Protein AF-R1FIZ1-F1 (afdb_monomer)

Mean predicted aligned error: 7.04 Å

Solvent-accessible surface area (backbone atoms only — not comparable to full-atom values): 7860 Å² total; per-residue (Å²): 134,82,82,73,73,77,86,60,83,39,76,40,83,72,49,77,34,61,23,59,15,60,16,70,54,70,53,37,48,34,58,4,41,34,40,1,44,51,47,16,55,75,76,54,86,90,61,71,57,52,83,71,79,49,57,80,46,64,32,37,38,42,35,40,34,26,21,71,54,37,92,62,42,53,63,66,66,40,60,50,66,44,87,49,44,82,92,51,87,41,78,38,56,7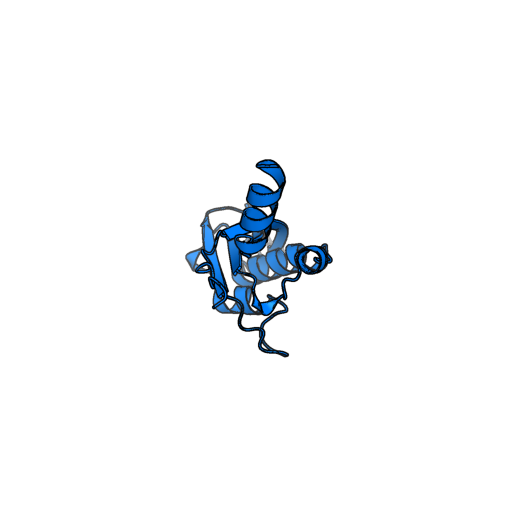2,49,77,47,67,37,77,37,58,43,74,44,78,43,53,75,74,98,49,57,36,45,32,32,33,30,13,33,19,35,46,34,34,30,38,66,44,30,70,61,53,53,55,54,52,60,68,70,76,114

Organism: Emiliania huxleyi (NCBI:txid2903)

pLDDT: mean 86.66, std 15.37, range [36.72, 98.81]

Radius of gyration: 19.86 Å; Cα contacts (8 Å, |Δi|>4): 297; chains: 1; bounding box: 53×25×64 Å

Sequence (143 aa):
MSDTAVHRPEWRRFAVEMGTGTSLRRQDHTAAAVRALEDALWRVSMTAYRALDKRPEEMKIEVVVGVPKPAAVDESAVLAVLPYGAARPVACERSIRVVEGGLAIPGGCGADAQGDIIMANAAAIVYLDVGDYLALKRSASMD

Secondary structure (DSSP, 8-state):
----------EEEEEEEEEEEEESSS--HHHHHHHHHHHHHHT----GGGGGT--GGG-EEEEEEEES-GGG--HHHHHTTSTTSSSS----EEEEEEEE-SEEE---SGGG--S-EEEEEEEEEEEEE-HHHHHHHHHTT--

Foldseek 3Di:
DDDPPPQDWDKDFDDKFKFKAKDAFAPQQQRRLLRGLLRRPVVDDPDCVVVLVDDPLQKEKEKEKAWQDQVRHDPVSNVCSPPCDDPHPSNHHYYYDYDHHFDWDQFDDDPRNGGTMIMMMMMITIMHGCSVVVVVVVVVVVD

Structure (mmCIF, N/CA/C/O backbone):
data_AF-R1FIZ1-F1
#
_entry.id   AF-R1FIZ1-F1
#
loop_
_atom_site.group_PDB
_atom_site.id
_atom_site.type_symbol
_atom_site.label_atom_id
_atom_site.label_alt_id
_atom_site.label_comp_id
_atom_site.label_asym_id
_atom_site.label_entity_id
_atom_site.label_seq_id
_atom_site.pdbx_PDB_ins_code
_atom_site.Cartn_x
_atom_site.Cartn_y
_atom_site.Cartn_z
_atom_site.occupancy
_atom_site.B_iso_or_equiv
_atom_site.auth_seq_id
_atom_site.auth_comp_id
_atom_site.auth_asym_id
_atom_site.auth_atom_id
_atom_site.pdbx_PDB_model_n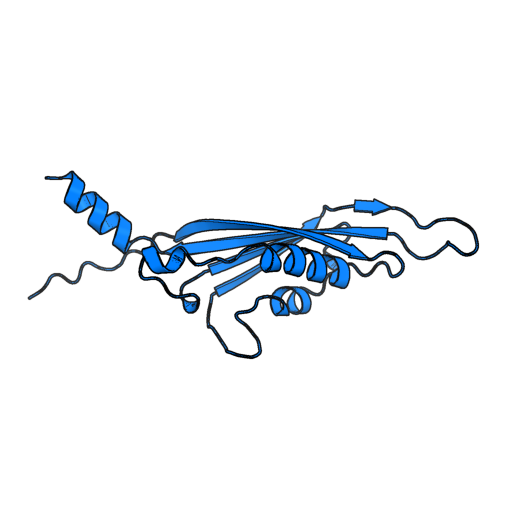um
ATOM 1 N N . MET A 1 1 ? -24.357 -12.985 37.178 1.00 36.72 1 MET A N 1
ATOM 2 C CA . MET A 1 1 ? -23.666 -13.611 36.032 1.00 36.72 1 MET A CA 1
ATOM 3 C C . MET A 1 1 ? -23.689 -12.581 34.921 1.00 36.72 1 MET A C 1
ATOM 5 O O . MET A 1 1 ? -24.769 -12.277 34.439 1.00 36.72 1 MET A O 1
ATOM 9 N N . SER A 1 2 ? -22.560 -11.913 34.679 1.00 42.81 2 SER A N 1
ATOM 10 C CA . SER A 1 2 ? -22.465 -10.786 33.746 1.00 42.81 2 SER A CA 1
ATOM 11 C C . SER A 1 2 ? -22.725 -11.261 32.322 1.00 42.81 2 SER A C 1
ATOM 13 O O . SER A 1 2 ? -22.024 -12.151 31.837 1.00 42.81 2 SER A O 1
ATOM 15 N N . ASP A 1 3 ? -23.724 -10.660 31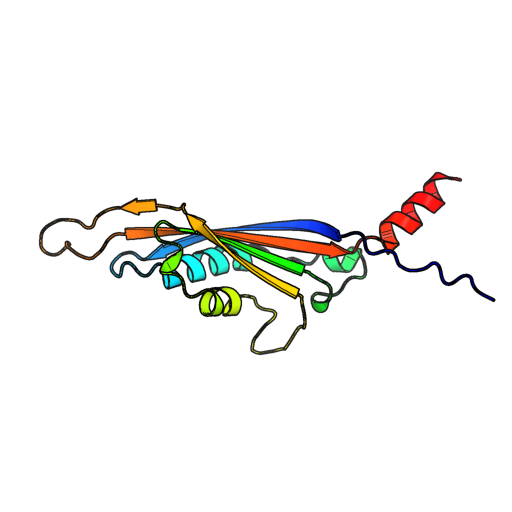.687 1.00 43.44 3 ASP A N 1
ATOM 16 C CA . ASP A 1 3 ? -24.019 -10.806 30.269 1.00 43.44 3 ASP A CA 1
ATOM 17 C C . ASP A 1 3 ? -22.772 -10.399 29.474 1.00 43.44 3 ASP A C 1
ATOM 19 O O . ASP A 1 3 ? -22.401 -9.226 29.408 1.00 43.44 3 ASP A O 1
ATOM 23 N N . THR A 1 4 ? -22.036 -11.388 28.971 1.00 52.97 4 THR A N 1
ATOM 24 C CA . THR A 1 4 ? -20.914 -11.147 28.065 1.00 52.97 4 THR A CA 1
ATOM 25 C C . THR A 1 4 ? -21.554 -10.908 26.711 1.00 52.97 4 THR A C 1
ATOM 27 O O . THR A 1 4 ? -21.750 -11.843 25.936 1.00 52.97 4 THR A O 1
ATOM 30 N N . ALA A 1 5 ? -21.967 -9.662 26.468 1.00 60.09 5 ALA A N 1
ATOM 31 C CA . ALA A 1 5 ? -22.460 -9.248 25.168 1.00 60.09 5 ALA A CA 1
ATOM 32 C C . ALA A 1 5 ? -21.451 -9.720 24.113 1.00 60.09 5 ALA A C 1
ATOM 34 O O . ALA A 1 5 ? -20.275 -9.359 24.153 1.00 60.09 5 ALA A O 1
ATOM 35 N N . VAL A 1 6 ? -21.898 -10.609 23.225 1.00 65.56 6 VAL A N 1
ATOM 36 C CA . VAL A 1 6 ? -21.067 -11.172 22.161 1.00 65.56 6 VAL A CA 1
ATOM 37 C C . VAL A 1 6 ? -20.524 -10.009 21.337 1.00 65.56 6 VAL A C 1
ATOM 39 O O . VAL A 1 6 ? -21.305 -9.314 20.683 1.00 65.56 6 VAL A O 1
ATOM 42 N N . HIS A 1 7 ? -19.205 -9.797 21.377 1.00 76.62 7 HIS A N 1
ATOM 43 C CA . HIS A 1 7 ? -18.545 -8.781 20.560 1.00 76.62 7 HIS A CA 1
ATOM 44 C C . HIS A 1 7 ? -18.877 -9.025 19.088 1.00 76.62 7 HIS A C 1
ATOM 46 O O . HIS A 1 7 ? -18.551 -10.078 18.532 1.00 76.62 7 HIS A O 1
ATOM 52 N N . ARG A 1 8 ? -19.570 -8.071 18.463 1.00 83.69 8 ARG A N 1
ATOM 53 C CA . ARG A 1 8 ? -19.859 -8.096 17.029 1.00 83.69 8 ARG A CA 1
ATOM 54 C C . ARG A 1 8 ? -18.912 -7.111 16.352 1.00 83.69 8 ARG A C 1
ATOM 56 O O . ARG A 1 8 ? -19.126 -5.908 16.504 1.00 83.69 8 ARG A O 1
ATOM 63 N N . PRO A 1 9 ? -17.898 -7.594 15.614 1.00 87.31 9 PRO A N 1
ATOM 64 C CA . PRO A 1 9 ? -16.934 -6.706 14.992 1.00 87.31 9 PRO A CA 1
ATOM 65 C C . PRO A 1 9 ? -17.619 -5.828 13.944 1.00 87.31 9 PRO A C 1
ATOM 67 O O . PRO A 1 9 ? -18.376 -6.318 13.100 1.00 87.31 9 PRO A O 1
ATOM 70 N N . GLU A 1 10 ? -17.321 -4.533 13.973 1.00 94.00 10 GLU A N 1
ATOM 71 C CA . GLU A 1 10 ? -17.801 -3.562 12.994 1.00 94.00 10 GLU A CA 1
ATOM 72 C C . GLU A 1 10 ? -16.614 -2.772 12.437 1.00 94.00 10 GLU A C 1
ATOM 74 O O . GLU A 1 10 ? -16.185 -1.759 12.990 1.00 94.00 10 GLU A O 1
ATOM 79 N N . TRP A 1 11 ? -16.067 -3.251 11.319 1.00 94.62 11 TRP A N 1
ATOM 80 C CA . TRP A 1 11 ? -14.906 -2.646 10.670 1.00 94.62 11 TRP A CA 1
ATOM 81 C C . TRP A 1 11 ? -15.284 -1.358 9.938 1.00 94.62 11 TRP A C 1
ATOM 83 O O . TRP A 1 11 ? -16.148 -1.346 9.057 1.00 94.62 11 TRP A O 1
ATOM 93 N N . ARG A 1 12 ? -14.598 -0.261 10.262 1.00 95.31 12 ARG A N 1
ATOM 94 C CA . ARG A 1 12 ? -14.757 1.040 9.601 1.00 95.31 12 ARG A CA 1
ATOM 95 C C . ARG A 1 12 ? -13.408 1.528 9.084 1.00 95.31 12 ARG A C 1
ATOM 97 O O . ARG A 1 12 ? -12.377 1.303 9.713 1.00 95.31 12 ARG A O 1
ATOM 104 N N . ARG A 1 13 ? -13.425 2.224 7.941 1.00 95.88 13 ARG A N 1
ATOM 105 C CA . ARG A 1 13 ? -12.249 2.952 7.441 1.00 95.88 13 ARG A CA 1
ATOM 106 C C . ARG A 1 13 ? -11.897 4.041 8.441 1.00 95.88 13 ARG A C 1
ATOM 108 O O . ARG A 1 13 ? -12.734 4.888 8.743 1.00 95.88 13 ARG A O 1
ATOM 115 N N . PHE A 1 14 ? -10.673 3.984 8.934 1.00 94.88 14 PHE A N 1
ATOM 116 C CA . PHE A 1 14 ? -10.138 4.908 9.916 1.00 94.88 14 PHE A CA 1
ATOM 117 C C . PHE A 1 14 ? -9.266 5.974 9.255 1.00 94.88 14 PHE A C 1
ATOM 119 O O . PHE A 1 14 ? -9.430 7.159 9.530 1.00 94.88 14 PHE A O 1
ATOM 126 N N . ALA A 1 15 ? -8.385 5.557 8.345 1.00 94.50 15 ALA A N 1
ATOM 127 C CA . ALA A 1 15 ? -7.491 6.449 7.622 1.00 94.50 15 ALA A CA 1
ATOM 128 C C . ALA A 1 15 ? -7.278 5.974 6.181 1.00 94.50 15 ALA A C 1
ATOM 130 O O . ALA A 1 15 ? -7.407 4.786 5.874 1.00 94.50 15 ALA A O 1
ATOM 131 N N . VAL A 1 16 ? -6.952 6.924 5.306 1.00 96.25 16 VAL A N 1
ATOM 132 C CA . VAL A 1 16 ? -6.460 6.672 3.950 1.00 96.25 16 VAL A CA 1
ATOM 133 C C . VAL A 1 16 ? -5.230 7.544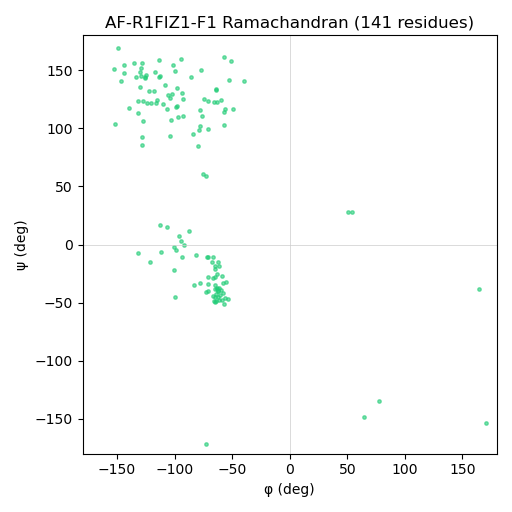 3.760 1.00 96.25 16 VAL A C 1
ATOM 135 O O . VAL A 1 16 ? -5.335 8.770 3.747 1.00 96.25 16 VAL A O 1
ATOM 138 N N . GLU A 1 17 ? -4.075 6.910 3.632 1.00 96.06 17 GLU A N 1
ATOM 139 C CA . GLU A 1 17 ? -2.792 7.574 3.414 1.00 96.06 17 GLU A CA 1
ATOM 140 C C . GLU A 1 17 ? -2.394 7.361 1.959 1.00 96.06 17 GLU A C 1
ATOM 142 O O . GLU A 1 17 ? -2.436 6.234 1.471 1.00 96.06 17 GLU A O 1
ATOM 147 N N . MET A 1 18 ? -2.062 8.431 1.239 1.00 97.44 18 MET A N 1
ATOM 148 C CA . MET A 1 18 ? -1.807 8.374 -0.202 1.00 97.44 18 MET A CA 1
ATOM 149 C C . MET A 1 18 ? -0.442 8.950 -0.534 1.00 97.44 18 MET A C 1
ATOM 151 O O . MET A 1 18 ? -0.032 9.949 0.055 1.00 97.44 18 MET A O 1
ATOM 155 N N . GLY A 1 19 ? 0.220 8.340 -1.512 1.00 97.94 19 GLY A N 1
ATOM 156 C CA . GLY A 1 19 ? 1.556 8.727 -1.938 1.00 97.94 19 GLY A CA 1
ATOM 157 C C . GLY A 1 19 ? 1.812 8.465 -3.415 1.00 97.94 19 GLY A C 1
ATOM 158 O O . GLY A 1 19 ? 1.023 7.820 -4.119 1.00 97.94 19 GLY A O 1
ATOM 159 N N . THR A 1 20 ? 2.927 9.005 -3.894 1.00 98.25 20 THR A N 1
ATOM 160 C CA . THR A 1 20 ? 3.403 8.836 -5.268 1.00 98.25 20 THR A CA 1
ATOM 161 C C . THR A 1 20 ? 4.860 8.402 -5.290 1.00 98.25 20 THR A C 1
ATOM 163 O O . THR A 1 20 ? 5.666 8.806 -4.456 1.00 98.25 20 THR A O 1
ATOM 166 N N . GLY A 1 21 ? 5.214 7.573 -6.263 1.00 98.06 21 GLY A N 1
ATOM 167 C CA . GLY A 1 21 ? 6.554 7.028 -6.412 1.00 98.06 21 GLY A CA 1
ATOM 168 C C . GLY A 1 21 ? 6.923 6.905 -7.876 1.00 98.06 21 GLY A C 1
ATOM 169 O O . GLY A 1 21 ? 6.068 6.692 -8.732 1.00 98.06 21 GLY A O 1
ATOM 170 N N . THR A 1 22 ? 8.207 7.067 -8.187 1.00 97.69 22 THR A N 1
ATOM 171 C CA . THR A 1 22 ? 8.678 7.070 -9.576 1.00 97.69 22 THR A CA 1
ATOM 172 C C . THR A 1 22 ? 9.841 6.115 -9.803 1.00 97.69 22 THR A C 1
ATOM 174 O O . THR A 1 22 ? 10.643 5.850 -8.904 1.00 97.69 22 THR A O 1
ATOM 177 N N . SER A 1 23 ? 9.957 5.618 -11.033 1.00 94.94 23 SER A N 1
ATOM 178 C CA . SER A 1 23 ? 11.117 4.909 -11.567 1.00 94.94 23 SER A CA 1
ATOM 179 C C . SER A 1 23 ? 11.533 5.579 -12.869 1.00 94.94 23 SER A C 1
ATOM 181 O O . SER A 1 23 ? 10.845 5.479 -13.875 1.00 94.94 23 SER A O 1
ATOM 183 N N . LEU A 1 24 ? 12.637 6.327 -12.829 1.00 89.62 24 LEU A N 1
ATOM 184 C CA . LEU A 1 24 ? 12.938 7.309 -13.875 1.00 89.62 24 LEU A CA 1
ATOM 185 C C . LEU A 1 24 ? 13.608 6.725 -15.123 1.00 89.62 24 LEU A C 1
ATOM 187 O O . LEU A 1 24 ? 13.411 7.239 -16.210 1.00 89.62 24 LEU A O 1
ATOM 191 N N . ARG A 1 25 ? 14.470 5.717 -14.964 1.00 84.00 25 ARG A N 1
ATOM 192 C CA . ARG A 1 25 ? 15.340 5.222 -16.055 1.00 84.00 25 ARG A CA 1
ATOM 193 C C . ARG A 1 25 ? 15.320 3.702 -16.213 1.00 84.00 25 ARG A C 1
ATOM 195 O O . ARG A 1 25 ? 15.964 3.169 -17.108 1.00 84.00 25 ARG A O 1
ATOM 202 N N . ARG A 1 26 ? 14.661 2.993 -15.289 1.00 85.19 26 ARG A N 1
ATOM 203 C CA . ARG A 1 26 ? 14.756 1.528 -15.147 1.00 85.19 26 ARG A CA 1
ATOM 204 C C . ARG A 1 26 ? 13.467 0.790 -15.500 1.00 85.19 26 ARG A C 1
ATOM 206 O O . ARG A 1 26 ? 13.484 -0.432 -15.479 1.00 85.19 26 ARG A O 1
ATOM 213 N N . GLN A 1 27 ? 12.367 1.505 -15.760 1.00 90.56 27 GLN A N 1
ATOM 214 C CA . GLN A 1 27 ? 11.029 0.912 -15.937 1.00 90.56 27 GLN A CA 1
ATOM 215 C C . GLN A 1 27 ? 10.624 -0.040 -14.802 1.00 90.56 27 GLN A C 1
ATOM 217 O O . GLN A 1 27 ? 9.865 -0.987 -14.988 1.00 90.56 27 GLN A O 1
ATOM 222 N N . ASP A 1 28 ? 11.156 0.205 -13.608 1.00 95.44 28 ASP A N 1
ATOM 223 C CA . ASP A 1 28 ? 10.953 -0.663 -12.456 1.00 95.44 28 ASP A CA 1
ATOM 224 C C . ASP A 1 28 ? 9.633 -0.297 -11.766 1.00 95.44 28 ASP A C 1
ATOM 226 O O . ASP A 1 28 ? 9.567 0.648 -10.972 1.00 95.44 28 ASP A O 1
ATOM 230 N N . HIS A 1 29 ? 8.577 -1.024 -12.132 1.00 97.88 29 HIS A N 1
ATOM 231 C CA . HIS A 1 29 ? 7.231 -0.847 -11.594 1.00 97.88 29 HIS A CA 1
ATOM 232 C C . HIS A 1 29 ? 7.161 -1.179 -10.096 1.00 97.88 29 HIS A C 1
ATOM 234 O O . HIS A 1 29 ? 6.459 -0.483 -9.361 1.00 97.88 29 HIS A O 1
ATOM 240 N N . THR A 1 30 ? 7.933 -2.164 -9.626 1.00 98.44 30 THR A N 1
ATOM 241 C CA . THR A 1 30 ? 8.045 -2.504 -8.201 1.00 98.44 30 THR A CA 1
ATOM 242 C C . THR A 1 30 ? 8.671 -1.360 -7.418 1.00 98.44 30 THR A C 1
ATOM 244 O O . THR A 1 30 ? 8.105 -0.922 -6.421 1.00 98.44 30 THR A O 1
ATOM 247 N N . ALA A 1 31 ? 9.800 -0.815 -7.877 1.00 98.06 31 ALA A N 1
ATOM 248 C CA . ALA A 1 31 ? 10.455 0.296 -7.190 1.00 98.06 31 ALA A CA 1
ATOM 249 C C . ALA A 1 31 ? 9.578 1.554 -7.157 1.00 98.06 31 ALA A C 1
ATOM 251 O O . ALA A 1 31 ? 9.567 2.264 -6.152 1.00 98.06 31 ALA A O 1
ATOM 252 N N . ALA A 1 32 ? 8.832 1.836 -8.231 1.00 98.44 32 ALA A N 1
ATOM 253 C CA . ALA A 1 32 ? 7.861 2.927 -8.233 1.00 98.44 32 ALA A CA 1
ATOM 254 C C . ALA A 1 32 ? 6.748 2.692 -7.195 1.00 98.44 32 ALA A C 1
ATOM 256 O O . ALA A 1 32 ? 6.431 3.607 -6.438 1.00 98.44 32 ALA A O 1
ATOM 257 N N . ALA A 1 33 ? 6.201 1.474 -7.116 1.00 98.69 33 ALA A N 1
ATOM 258 C CA . ALA A 1 33 ? 5.161 1.104 -6.155 1.00 98.69 33 ALA A CA 1
ATOM 259 C C . ALA A 1 33 ? 5.643 1.160 -4.695 1.00 98.69 33 ALA A C 1
ATOM 261 O O . ALA A 1 33 ? 4.960 1.733 -3.848 1.00 98.69 33 ALA A O 1
ATOM 262 N N . VAL A 1 34 ? 6.835 0.624 -4.412 1.00 98.06 34 VAL A N 1
ATOM 263 C CA . VAL A 1 34 ? 7.476 0.679 -3.088 1.00 98.06 34 VAL A CA 1
ATOM 264 C C . VAL A 1 34 ? 7.630 2.126 -2.638 1.00 98.06 34 VAL A C 1
ATOM 266 O O . VAL A 1 34 ? 7.144 2.489 -1.572 1.00 98.06 34 VAL A O 1
ATOM 269 N N . ARG A 1 35 ? 8.204 2.980 -3.493 1.00 97.94 35 ARG A N 1
ATOM 270 C CA . ARG A 1 35 ? 8.377 4.410 -3.197 1.00 97.94 35 ARG A CA 1
ATOM 271 C C . ARG A 1 35 ? 7.051 5.126 -2.980 1.00 97.94 35 ARG A C 1
ATOM 273 O O . ARG A 1 35 ? 6.975 6.000 -2.129 1.00 97.94 35 ARG A O 1
ATOM 280 N N . ALA A 1 36 ? 6.014 4.768 -3.736 1.00 98.44 36 ALA A N 1
ATOM 281 C CA . ALA A 1 36 ? 4.693 5.364 -3.572 1.00 98.44 36 ALA A CA 1
ATOM 282 C C . ALA A 1 36 ? 4.087 5.028 -2.204 1.00 98.44 36 ALA A C 1
ATOM 284 O O . ALA A 1 36 ? 3.460 5.885 -1.584 1.00 98.44 36 ALA A O 1
ATOM 28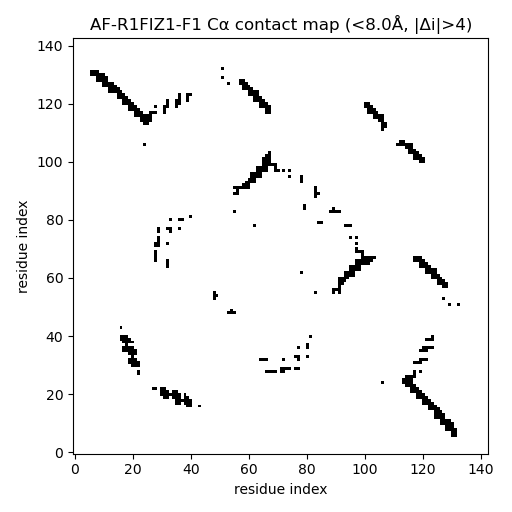5 N N . LEU A 1 37 ? 4.289 3.799 -1.723 1.00 97.62 37 LEU A N 1
ATOM 286 C CA . LEU A 1 37 ? 3.842 3.392 -0.396 1.00 97.62 37 LEU A CA 1
ATOM 287 C C . LEU A 1 37 ? 4.703 4.014 0.716 1.00 97.62 37 LEU A C 1
ATOM 289 O O . LEU A 1 37 ? 4.149 4.477 1.707 1.00 97.62 37 LEU A O 1
ATOM 293 N N . GLU A 1 38 ? 6.026 4.093 0.549 1.00 96.06 38 GLU A N 1
ATOM 294 C CA . GLU A 1 38 ? 6.910 4.825 1.473 1.00 96.06 38 GLU A CA 1
ATOM 295 C C . GLU A 1 38 ? 6.474 6.291 1.610 1.00 96.06 38 GLU A C 1
ATOM 297 O O . GLU A 1 38 ? 6.333 6.799 2.723 1.00 96.06 38 GLU A O 1
ATOM 302 N N . ASP A 1 39 ? 6.196 6.950 0.481 1.00 96.94 39 ASP A N 1
ATOM 303 C CA . ASP A 1 39 ? 5.719 8.331 0.425 1.00 96.94 39 ASP A CA 1
ATOM 304 C C . ASP A 1 39 ? 4.389 8.522 1.170 1.00 96.94 39 ASP A C 1
ATOM 306 O O . ASP A 1 39 ? 4.224 9.515 1.880 1.00 96.94 39 ASP A O 1
ATOM 310 N N . ALA A 1 40 ? 3.470 7.556 1.061 1.00 95.56 40 ALA A N 1
ATOM 311 C CA . ALA A 1 40 ? 2.202 7.573 1.786 1.00 95.56 40 ALA A CA 1
ATOM 312 C C . ALA A 1 40 ? 2.411 7.489 3.310 1.00 95.56 40 ALA A C 1
ATOM 314 O O . ALA A 1 40 ? 1.859 8.297 4.057 1.00 95.56 40 ALA A O 1
ATOM 315 N N . LEU A 1 41 ? 3.242 6.544 3.761 1.00 92.19 41 LEU A N 1
ATOM 316 C CA . LEU A 1 41 ? 3.405 6.206 5.179 1.00 92.19 41 LEU A CA 1
ATOM 317 C C . LEU A 1 41 ? 4.280 7.207 5.948 1.00 92.19 41 LEU A C 1
ATOM 319 O O . LEU A 1 41 ? 4.073 7.434 7.137 1.00 92.19 41 LEU A O 1
ATOM 323 N N . TRP A 1 42 ? 5.289 7.809 5.313 1.00 89.00 42 TRP A N 1
ATOM 324 C CA . TRP A 1 42 ? 6.269 8.653 6.018 1.00 89.00 42 TRP A CA 1
ATOM 325 C C . TRP A 1 42 ? 5.804 10.085 6.279 1.00 89.00 42 TRP A C 1
ATOM 327 O O . TRP A 1 42 ? 6.460 10.828 7.012 1.00 89.00 42 TRP A O 1
ATOM 337 N N . ARG A 1 43 ? 4.673 10.490 5.701 1.00 86.06 43 ARG A N 1
ATOM 338 C CA . ARG A 1 43 ? 4.109 11.835 5.881 1.00 86.06 43 ARG A CA 1
ATOM 339 C C . ARG A 1 43 ? 3.092 11.906 7.016 1.00 86.06 43 ARG A C 1
ATOM 341 O O . ARG A 1 43 ? 2.699 13.006 7.402 1.00 86.06 43 ARG A O 1
ATOM 348 N N . VAL A 1 44 ? 2.673 10.760 7.552 1.00 84.69 44 VAL A N 1
ATOM 349 C CA . VAL A 1 44 ? 1.607 10.667 8.549 1.00 84.69 44 VAL A CA 1
ATOM 350 C C . VAL A 1 44 ? 2.123 9.985 9.812 1.00 84.69 44 VAL A C 1
ATOM 352 O O . VAL A 1 44 ? 2.747 8.932 9.778 1.00 84.69 44 VAL A O 1
ATOM 355 N N . SER A 1 45 ? 1.837 10.592 10.965 1.00 85.25 45 SER A N 1
ATOM 356 C CA . SER A 1 45 ? 1.999 9.946 12.269 1.00 85.25 45 SER A CA 1
ATOM 357 C C . SER A 1 45 ? 0.624 9.539 12.785 1.00 85.25 45 SER A C 1
ATOM 359 O O . SER A 1 45 ? -0.105 10.332 13.389 1.00 85.25 45 SER A O 1
ATOM 361 N N . MET A 1 46 ? 0.235 8.297 12.510 1.00 85.44 46 MET A N 1
ATOM 362 C CA . MET A 1 46 ? -1.063 7.775 12.918 1.00 85.44 46 MET A CA 1
ATOM 363 C C . MET A 1 46 ? -1.020 7.409 14.407 1.00 85.44 46 MET A C 1
ATOM 365 O O . MET A 1 46 ? -0.468 6.386 14.785 1.00 85.44 46 MET A O 1
ATOM 369 N N . THR A 1 47 ? -1.587 8.254 15.272 1.00 88.50 47 THR A N 1
ATOM 370 C CA . THR A 1 47 ? -1.628 8.037 16.739 1.00 88.50 47 THR A CA 1
ATOM 371 C C . THR A 1 47 ? -3.043 7.998 17.315 1.00 88.50 47 THR A C 1
ATOM 373 O O . THR A 1 47 ? -3.245 7.504 18.424 1.00 88.50 47 THR A O 1
ATOM 376 N N . ALA A 1 48 ? -4.035 8.461 16.549 1.00 89.31 48 ALA A N 1
ATOM 377 C CA . ALA A 1 48 ? -5.419 8.613 16.993 1.00 89.31 48 ALA A CA 1
ATOM 378 C C . ALA A 1 48 ? -6.120 7.285 17.340 1.00 89.31 48 ALA A C 1
ATOM 380 O O . ALA A 1 48 ? -7.087 7.295 18.093 1.00 89.31 48 ALA A O 1
ATOM 381 N N . TYR A 1 49 ? -5.610 6.137 16.876 1.00 89.31 49 TYR A N 1
ATOM 382 C CA . TYR A 1 49 ? -6.135 4.813 17.243 1.00 89.31 49 TYR A CA 1
ATOM 383 C C . TYR A 1 49 ? -6.097 4.555 18.760 1.00 89.31 49 TYR A C 1
ATOM 385 O O . TYR A 1 49 ? -6.932 3.824 19.287 1.00 89.31 49 TYR A O 1
ATOM 393 N N . ARG A 1 50 ? -5.160 5.196 19.475 1.00 89.88 50 ARG A N 1
ATOM 394 C CA . ARG A 1 50 ? -5.035 5.088 20.935 1.00 89.88 50 ARG A CA 1
ATOM 395 C C . ARG A 1 50 ? -6.224 5.700 21.667 1.00 89.88 50 ARG A C 1
ATOM 397 O O . ARG A 1 50 ? -6.559 5.238 22.743 1.00 89.88 50 ARG A O 1
ATOM 404 N N . ALA A 1 51 ? -6.871 6.710 21.082 1.00 89.75 51 ALA A N 1
ATOM 405 C CA . ALA A 1 51 ? -8.064 7.326 21.664 1.00 89.75 51 ALA A CA 1
ATOM 406 C C . ALA A 1 51 ? -9.301 6.411 21.602 1.00 89.75 51 ALA A C 1
ATOM 408 O O . ALA A 1 51 ? -10.317 6.721 22.213 1.00 89.75 51 ALA A O 1
ATOM 409 N N . LEU A 1 52 ? -9.220 5.307 20.852 1.00 88.81 52 LEU A N 1
ATOM 410 C CA . LEU A 1 52 ? -10.247 4.268 20.762 1.00 88.81 52 LEU A CA 1
ATOM 411 C C . LEU A 1 52 ? -9.836 2.987 21.508 1.00 88.81 52 LEU A C 1
ATOM 413 O O . LEU A 1 52 ? -10.414 1.934 21.252 1.00 88.81 52 LEU A O 1
ATOM 417 N N . ASP A 1 53 ? -8.807 3.060 22.362 1.00 89.94 53 ASP A N 1
ATOM 418 C CA . ASP A 1 53 ? -8.232 1.922 23.094 1.00 89.94 53 ASP A CA 1
ATOM 419 C C . ASP A 1 53 ? -7.810 0.745 22.194 1.00 89.94 53 ASP A C 1
ATOM 421 O O . ASP A 1 53 ? -7.774 -0.409 22.618 1.00 89.94 53 ASP A O 1
ATOM 425 N N . LYS A 1 54 ? -7.460 1.029 20.932 1.00 89.19 54 LYS A N 1
ATOM 426 C CA . LYS A 1 54 ? -6.956 0.028 19.981 1.00 89.19 54 LYS A CA 1
ATOM 427 C C . LYS A 1 54 ? -5.433 -0.004 19.971 1.00 89.19 54 LYS A C 1
ATOM 429 O O . LYS A 1 54 ? -4.764 0.967 20.339 1.00 89.19 54 LYS A O 1
ATOM 434 N N . ARG A 1 55 ? -4.869 -1.111 19.491 1.00 88.38 55 ARG A N 1
ATOM 435 C CA . ARG A 1 55 ? -3.429 -1.272 19.245 1.00 88.38 55 ARG A CA 1
ATOM 436 C C . ARG A 1 55 ? -3.129 -1.428 17.747 1.00 88.38 55 ARG A C 1
ATOM 438 O O . ARG A 1 55 ? -4.021 -1.817 16.993 1.00 88.38 55 ARG A O 1
ATOM 445 N N . PRO A 1 56 ? -1.892 -1.157 17.287 1.00 85.00 56 PRO A N 1
ATOM 446 C CA . PRO A 1 56 ? -1.519 -1.338 15.880 1.00 85.00 56 PRO A CA 1
ATOM 447 C C . PRO A 1 56 ? -1.770 -2.755 15.348 1.00 85.00 56 PRO A C 1
ATOM 449 O O . PRO A 1 56 ? -2.128 -2.920 14.187 1.00 85.00 56 PRO A O 1
ATOM 452 N N . GLU A 1 57 ? -1.636 -3.777 16.198 1.00 85.81 57 GLU A N 1
ATOM 453 C CA . GLU A 1 57 ? -1.875 -5.184 15.845 1.00 85.81 57 GLU A CA 1
ATOM 454 C C . GLU A 1 57 ? -3.341 -5.468 15.487 1.00 85.81 57 GLU A C 1
ATOM 456 O O . GLU A 1 57 ? -3.630 -6.456 14.821 1.00 85.81 57 GLU A O 1
ATOM 461 N N . GLU A 1 58 ? -4.269 -4.615 15.922 1.00 88.56 58 GLU A N 1
ATOM 462 C CA . GLU A 1 58 ? -5.714 -4.773 15.708 1.00 88.56 58 GLU A CA 1
ATOM 463 C C . GLU A 1 58 ? -6.204 -4.076 14.432 1.00 88.56 58 GLU A C 1
ATOM 465 O O . GLU A 1 58 ? -7.392 -4.110 14.112 1.00 88.56 58 GLU A O 1
ATOM 470 N N . MET A 1 59 ? -5.301 -3.425 13.699 1.00 90.88 59 MET A N 1
ATOM 471 C CA . MET A 1 59 ? -5.617 -2.795 12.425 1.00 90.88 59 MET A CA 1
ATOM 472 C C . MET A 1 59 ? -5.720 -3.833 11.310 1.00 90.88 59 MET A C 1
ATOM 474 O O . MET A 1 59 ? -5.000 -4.833 11.294 1.00 90.88 59 MET A O 1
ATOM 478 N N . LYS A 1 60 ? -6.559 -3.536 10.315 1.00 93.25 60 LYS A N 1
ATOM 479 C CA . LYS A 1 60 ? -6.429 -4.136 8.982 1.00 93.25 60 LYS A CA 1
ATOM 480 C C . LYS A 1 60 ? -5.924 -3.094 8.006 1.00 93.25 60 LYS A C 1
ATOM 482 O O . LYS A 1 60 ? -6.405 -1.961 8.027 1.00 93.25 60 LYS A O 1
ATOM 487 N N . ILE A 1 61 ? -4.989 -3.481 7.150 1.00 94.00 61 ILE A N 1
ATOM 488 C CA . ILE A 1 61 ? -4.401 -2.592 6.150 1.00 94.00 61 ILE A CA 1
ATOM 489 C C . ILE A 1 61 ? -4.658 -3.169 4.756 1.00 94.00 61 ILE A C 1
ATOM 491 O O . ILE A 1 61 ? -4.257 -4.291 4.446 1.00 94.00 61 ILE A O 1
ATOM 495 N N . GLU A 1 62 ? -5.322 -2.394 3.906 1.00 96.62 62 GLU A N 1
ATOM 496 C CA . GLU A 1 62 ? -5.450 -2.668 2.473 1.00 96.62 62 GLU A CA 1
ATOM 497 C C . GLU A 1 62 ? -4.557 -1.685 1.719 1.00 96.62 62 GLU A C 1
ATOM 499 O O . GLU A 1 62 ? -4.763 -0.472 1.773 1.00 96.62 62 GLU A O 1
ATOM 504 N N . VAL A 1 63 ? -3.552 -2.208 1.023 1.00 97.94 63 VAL A N 1
ATOM 505 C CA . VAL A 1 63 ? -2.701 -1.426 0.129 1.00 97.94 63 VAL A CA 1
ATOM 506 C C . VAL A 1 63 ? -3.277 -1.497 -1.280 1.00 97.94 63 VAL A C 1
ATOM 508 O O . VAL A 1 63 ? -3.452 -2.578 -1.835 1.00 97.94 63 VAL A O 1
ATOM 511 N N . VAL A 1 64 ? -3.535 -0.349 -1.894 1.00 98.62 64 VAL A N 1
ATOM 512 C CA . VAL A 1 64 ? -3.923 -0.259 -3.305 1.00 98.62 64 VAL A CA 1
ATOM 513 C C . VAL A 1 64 ? -2.833 0.479 -4.063 1.00 98.62 64 VAL A C 1
ATOM 515 O O . VAL A 1 64 ? -2.492 1.601 -3.704 1.00 98.62 64 VAL A O 1
ATOM 518 N N . VAL A 1 65 ? -2.296 -0.132 -5.117 1.00 98.81 65 VAL A N 1
ATOM 519 C CA . VAL A 1 65 ? -1.269 0.467 -5.980 1.00 98.81 65 VAL A CA 1
ATOM 520 C C . VAL A 1 65 ? -1.829 0.645 -7.384 1.00 98.81 65 VAL A C 1
ATOM 522 O O . VAL A 1 65 ? -2.231 -0.328 -8.012 1.00 98.81 65 VAL A O 1
ATOM 525 N N . GLY A 1 66 ? -1.830 1.877 -7.887 1.00 98.81 66 GLY A N 1
ATOM 526 C CA . GLY A 1 66 ? -2.116 2.206 -9.282 1.00 98.81 66 GLY A CA 1
ATOM 527 C C . GLY A 1 66 ? -0.821 2.401 -10.066 1.00 98.81 66 GLY A C 1
ATOM 528 O O . GLY A 1 66 ? -0.027 3.281 -9.731 1.00 98.81 66 GLY A O 1
ATOM 529 N N . VAL A 1 67 ? -0.594 1.593 -11.102 1.00 98.69 67 VAL A N 1
ATOM 530 C CA . VAL A 1 67 ? 0.662 1.588 -11.872 1.00 98.69 67 VAL A CA 1
ATOM 531 C C . VAL A 1 67 ? 0.432 1.114 -13.319 1.00 98.69 67 VAL A C 1
ATOM 533 O O . VAL A 1 67 ? -0.465 0.300 -13.537 1.00 98.69 67 VAL A O 1
ATOM 536 N N . PRO A 1 68 ? 1.230 1.546 -14.322 1.00 98.12 68 PRO A N 1
ATOM 537 C CA . PRO A 1 6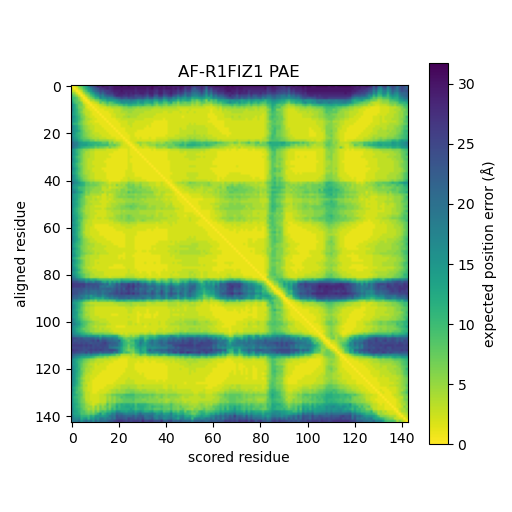8 ? 0.919 1.235 -15.723 1.00 98.12 68 PRO A CA 1
ATOM 538 C C . PRO A 1 68 ? 0.985 -0.253 -16.092 1.00 98.12 68 PRO A C 1
ATOM 540 O O . PRO A 1 68 ? 0.304 -0.690 -17.012 1.00 98.12 68 PRO A O 1
ATOM 543 N N . LYS A 1 69 ? 1.809 -1.049 -15.396 1.00 97.88 69 LYS A N 1
ATOM 544 C CA . LYS A 1 69 ? 1.914 -2.504 -15.604 1.00 97.88 69 LYS A CA 1
ATOM 545 C C . LYS A 1 69 ? 1.763 -3.240 -14.270 1.00 97.88 69 LYS A C 1
ATOM 547 O O . LYS A 1 69 ? 2.772 -3.554 -13.641 1.00 97.88 69 LYS A O 1
ATOM 552 N N . PRO A 1 70 ? 0.527 -3.530 -13.830 1.00 98.38 70 PRO A N 1
ATOM 553 C CA . PRO A 1 70 ? 0.269 -4.164 -12.534 1.00 98.38 70 PRO A CA 1
ATOM 554 C C . PRO A 1 70 ? 0.967 -5.514 -12.371 1.00 98.38 70 PRO A C 1
ATOM 556 O O . PRO A 1 70 ? 1.580 -5.777 -11.345 1.00 98.38 70 PRO A O 1
ATOM 559 N N . ALA A 1 71 ? 0.962 -6.331 -13.428 1.00 98.25 71 ALA A N 1
ATOM 560 C CA . ALA A 1 71 ? 1.578 -7.658 -13.432 1.00 98.25 71 ALA A CA 1
ATOM 561 C C . ALA A 1 71 ? 3.116 -7.643 -13.304 1.00 98.25 71 ALA A C 1
ATOM 563 O O . ALA A 1 71 ? 3.720 -8.697 -13.136 1.00 98.25 71 ALA A O 1
ATOM 564 N N . ALA A 1 72 ? 3.755 -6.473 -13.416 1.00 97.56 72 ALA A N 1
ATOM 565 C CA . ALA A 1 72 ? 5.200 -6.310 -13.262 1.00 97.56 72 ALA A CA 1
ATOM 566 C C . ALA A 1 72 ? 5.615 -5.917 -11.830 1.00 97.56 72 ALA A C 1
ATOM 568 O O . ALA A 1 72 ? 6.796 -5.663 -11.598 1.00 97.56 72 ALA A O 1
ATOM 569 N N . VAL A 1 73 ? 4.666 -5.822 -10.892 1.00 98.50 73 VAL A N 1
ATOM 570 C CA . VAL A 1 73 ? 4.929 -5.454 -9.496 1.00 98.50 73 VAL A CA 1
ATOM 571 C C . VAL A 1 73 ? 5.126 -6.697 -8.637 1.00 98.50 73 VAL A C 1
ATOM 573 O O . VAL A 1 73 ? 4.291 -7.596 -8.620 1.00 98.50 73 VAL A O 1
ATOM 576 N N . ASP A 1 74 ? 6.207 -6.708 -7.862 1.00 98.25 74 ASP A N 1
ATOM 577 C CA . ASP A 1 74 ? 6.378 -7.636 -6.747 1.00 98.25 74 ASP A CA 1
ATOM 578 C C . ASP A 1 74 ? 5.566 -7.140 -5.542 1.00 98.25 74 ASP A C 1
ATOM 580 O O . ASP A 1 74 ? 5.979 -6.253 -4.790 1.00 98.25 74 ASP A O 1
ATOM 584 N N . GLU A 1 75 ? 4.382 -7.723 -5.368 1.00 97.62 75 GLU A N 1
ATOM 585 C CA . GLU A 1 75 ? 3.471 -7.428 -4.261 1.00 97.62 75 GLU A CA 1
ATOM 586 C C . GLU A 1 75 ? 4.097 -7.666 -2.880 1.00 97.62 75 GLU A C 1
ATOM 588 O O . GLU A 1 75 ? 3.806 -6.932 -1.931 1.00 97.62 75 GLU A O 1
ATOM 593 N N . SER A 1 76 ? 4.982 -8.660 -2.758 1.00 95.38 76 SER A N 1
ATOM 594 C CA . SER A 1 76 ? 5.638 -8.979 -1.487 1.00 95.38 76 SER A CA 1
ATOM 595 C C . SER A 1 76 ? 6.643 -7.897 -1.110 1.00 95.38 76 SER A C 1
ATOM 597 O O . SER A 1 76 ? 6.695 -7.493 0.053 1.00 95.38 76 SER A O 1
ATOM 599 N N . ALA A 1 77 ? 7.392 -7.383 -2.090 1.00 96.31 77 ALA A N 1
ATOM 600 C CA . ALA A 1 77 ? 8.307 -6.262 -1.890 1.00 96.31 77 ALA A CA 1
ATOM 601 C C . ALA A 1 77 ? 7.568 -4.985 -1.462 1.00 96.31 77 ALA A C 1
ATOM 603 O O . ALA A 1 77 ? 8.034 -4.279 -0.570 1.00 96.31 77 ALA A O 1
ATOM 604 N N . VAL A 1 78 ? 6.392 -4.711 -2.039 1.00 96.75 78 VAL A N 1
ATOM 605 C CA . VAL A 1 78 ? 5.558 -3.570 -1.625 1.00 96.75 78 VAL A CA 1
ATOM 606 C C . VAL A 1 78 ? 5.042 -3.762 -0.198 1.00 96.75 78 VAL A C 1
ATOM 608 O O . VAL A 1 78 ? 5.193 -2.874 0.636 1.00 96.75 78 VAL A O 1
ATOM 611 N N . LEU A 1 79 ? 4.480 -4.929 0.132 1.00 93.69 79 LEU A N 1
ATOM 612 C CA . LEU A 1 79 ? 3.968 -5.200 1.480 1.00 93.69 79 LEU A CA 1
ATOM 613 C C . LEU A 1 79 ? 5.055 -5.187 2.566 1.00 93.69 79 LEU A C 1
ATOM 615 O O . LEU A 1 79 ? 4.739 -4.913 3.724 1.00 93.69 79 LEU A O 1
ATOM 619 N N . ALA A 1 80 ? 6.314 -5.456 2.211 1.00 91.69 80 ALA A N 1
ATOM 620 C CA . ALA A 1 80 ? 7.449 -5.396 3.132 1.00 91.69 80 ALA A CA 1
ATOM 621 C C . ALA A 1 80 ? 7.777 -3.971 3.620 1.00 91.69 80 ALA A C 1
ATOM 623 O O . ALA A 1 80 ? 8.485 -3.821 4.612 1.00 91.69 80 ALA A O 1
ATOM 624 N N . VAL A 1 81 ? 7.253 -2.930 2.961 1.00 91.12 81 VAL A N 1
ATOM 625 C CA . VAL A 1 81 ? 7.415 -1.524 3.374 1.00 91.12 81 VAL A CA 1
ATOM 626 C C . VAL A 1 81 ? 6.617 -1.204 4.639 1.00 91.12 81 VAL A C 1
ATOM 628 O O . VAL A 1 81 ? 6.982 -0.299 5.391 1.00 91.12 81 VAL A O 1
ATOM 631 N N . LEU A 1 82 ? 5.514 -1.919 4.889 1.00 88.19 82 LEU A N 1
ATOM 632 C CA . LEU A 1 82 ? 4.661 -1.638 6.039 1.00 88.19 82 LEU A CA 1
ATOM 633 C C . LEU A 1 82 ? 5.479 -1.783 7.340 1.00 88.19 82 LEU A C 1
ATOM 635 O O . LEU A 1 82 ? 6.018 -2.859 7.609 1.00 88.19 82 LEU A O 1
ATOM 639 N N . PRO A 1 83 ? 5.530 -0.744 8.200 1.00 73.38 83 PRO A N 1
ATOM 640 C CA . PRO A 1 83 ? 6.406 -0.705 9.382 1.00 73.38 83 PRO A CA 1
ATOM 641 C C . PRO A 1 83 ? 6.097 -1.809 10.403 1.00 73.38 83 PRO A C 1
ATOM 643 O O . PRO A 1 83 ? 6.897 -2.110 11.288 1.00 73.38 83 PRO A O 1
ATOM 646 N N . TYR A 1 84 ? 4.930 -2.427 10.263 1.00 65.50 84 TYR A N 1
ATOM 647 C CA . TYR A 1 84 ? 4.396 -3.471 11.118 1.00 65.50 84 TYR A CA 1
ATOM 648 C C . TYR A 1 84 ? 4.835 -4.893 10.697 1.00 65.50 84 TYR A C 1
ATOM 650 O O . TYR A 1 84 ? 4.337 -5.878 11.240 1.00 65.50 84 TYR A O 1
ATOM 658 N N . GLY A 1 85 ? 5.813 -5.031 9.787 1.00 46.78 85 GLY A N 1
ATOM 659 C CA . GLY A 1 85 ? 6.387 -6.323 9.401 1.00 46.78 85 GLY A CA 1
ATOM 660 C C . GLY A 1 85 ? 7.844 -6.261 8.929 1.00 46.78 85 GLY A C 1
ATOM 661 O O . GLY A 1 85 ? 8.102 -5.873 7.803 1.00 46.78 85 GLY A O 1
ATOM 662 N N . ALA A 1 86 ? 8.766 -6.695 9.802 1.00 41.41 86 ALA A N 1
ATOM 663 C CA . ALA A 1 86 ? 10.045 -7.397 9.536 1.00 41.41 86 ALA A CA 1
ATOM 664 C C . ALA A 1 86 ? 10.952 -7.357 10.786 1.00 41.41 86 ALA A C 1
ATOM 666 O O . ALA A 1 86 ? 11.580 -8.354 11.124 1.00 41.41 86 ALA A O 1
ATOM 667 N N . ALA A 1 87 ? 10.973 -6.233 11.518 1.00 41.56 87 ALA A N 1
ATOM 668 C CA . ALA A 1 87 ? 11.805 -6.053 12.721 1.00 41.56 87 ALA A CA 1
ATOM 669 C C . ALA A 1 87 ? 11.039 -6.221 14.054 1.00 41.56 87 ALA A C 1
ATOM 671 O O . ALA A 1 87 ? 11.636 -6.541 15.081 1.00 41.56 87 ALA A O 1
ATOM 672 N N . ARG A 1 88 ? 9.709 -6.056 14.045 1.00 45.84 88 ARG A N 1
ATOM 673 C CA . ARG A 1 88 ? 8.786 -6.504 15.102 1.00 45.84 88 ARG A CA 1
ATOM 674 C C . ARG A 1 88 ? 7.538 -7.073 14.422 1.00 45.84 88 ARG A C 1
ATOM 676 O O . ARG A 1 88 ? 6.887 -6.326 13.696 1.00 45.84 88 ARG A O 1
ATOM 683 N N . PRO A 1 89 ? 7.219 -8.367 14.582 1.00 43.22 89 PRO A N 1
ATOM 684 C C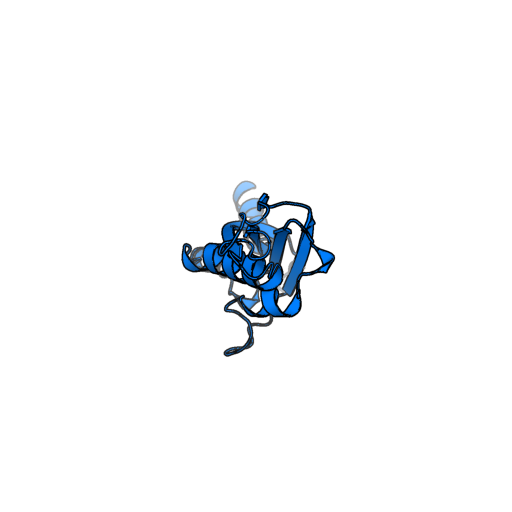A . PRO A 1 89 ? 6.025 -8.950 13.990 1.00 43.22 89 PRO A CA 1
ATOM 685 C C . PRO A 1 89 ? 4.798 -8.414 14.727 1.00 43.22 89 PRO A C 1
ATOM 687 O O . PRO A 1 89 ? 4.456 -8.871 15.813 1.00 43.22 89 PRO A O 1
ATOM 690 N N . VAL A 1 90 ? 4.152 -7.420 14.134 1.00 52.34 90 VAL A N 1
ATOM 691 C CA . VAL A 1 90 ? 2.807 -6.996 14.504 1.00 52.34 90 VAL A CA 1
ATOM 692 C C . VAL A 1 90 ? 1.883 -7.783 13.578 1.00 52.34 90 VAL A C 1
ATOM 694 O O . VAL A 1 90 ? 1.896 -7.599 12.362 1.00 52.34 90 VAL A O 1
ATOM 697 N N . ALA A 1 91 ? 1.137 -8.735 14.138 1.00 60.34 91 ALA A N 1
ATOM 698 C CA . ALA A 1 91 ? 0.231 -9.613 13.398 1.00 60.34 91 ALA A CA 1
ATOM 699 C C . ALA A 1 91 ? -1.054 -8.869 12.984 1.00 60.34 91 ALA A C 1
ATOM 701 O O . ALA A 1 91 ? -2.144 -9.233 13.406 1.00 60.34 91 ALA A O 1
ATOM 702 N N . CYS A 1 92 ? -0.922 -7.804 12.192 1.00 74.88 92 CYS A N 1
ATOM 703 C CA . CYS A 1 92 ? -2.059 -7.142 11.560 1.00 74.88 92 CYS A CA 1
ATOM 704 C C . CYS A 1 92 ? -2.410 -7.841 10.236 1.00 74.88 92 CYS A C 1
ATOM 706 O O . CYS A 1 92 ? -1.533 -8.327 9.511 1.00 74.88 92 CYS A O 1
ATOM 708 N N . GLU A 1 93 ? -3.703 -7.909 9.919 1.00 88.56 93 GLU A N 1
ATOM 709 C CA . GLU A 1 93 ? -4.175 -8.415 8.629 1.00 88.56 93 GLU A CA 1
ATOM 710 C C . GLU A 1 93 ? -3.818 -7.397 7.543 1.00 88.56 93 GLU A C 1
ATOM 712 O O . GLU A 1 93 ? -4.191 -6.224 7.623 1.00 88.56 93 GLU A O 1
ATOM 717 N N . ARG A 1 94 ? -3.081 -7.843 6.527 1.00 91.06 94 ARG A N 1
ATOM 718 C CA . ARG A 1 94 ? -2.596 -6.997 5.436 1.00 91.06 94 ARG A CA 1
ATOM 719 C C . ARG A 1 94 ? -2.912 -7.627 4.094 1.00 91.06 94 ARG A C 1
ATOM 721 O O . ARG A 1 94 ? -2.709 -8.823 3.899 1.00 91.06 94 ARG A O 1
ATOM 728 N N . SER A 1 95 ? -3.396 -6.802 3.180 1.00 95.12 95 SER A N 1
ATOM 729 C CA . SER A 1 95 ? -3.719 -7.183 1.811 1.00 95.12 95 SER A CA 1
ATOM 730 C C . SER A 1 95 ? -3.187 -6.136 0.846 1.00 95.12 95 SER A C 1
ATOM 732 O O . SER A 1 95 ? -2.966 -4.984 1.223 1.00 95.12 95 SER A O 1
ATOM 734 N N . ILE A 1 96 ? -2.966 -6.546 -0.397 1.00 97.75 96 ILE A N 1
ATOM 735 C CA . ILE A 1 96 ? -2.561 -5.657 -1.476 1.00 97.75 96 ILE A CA 1
ATOM 736 C C . ILE A 1 96 ? -3.395 -5.937 -2.719 1.00 97.75 96 ILE A C 1
ATOM 738 O O . ILE A 1 96 ? -3.770 -7.075 -2.993 1.00 97.75 96 ILE A O 1
ATOM 742 N N . ARG A 1 97 ? -3.697 -4.875 -3.461 1.00 98.25 97 ARG A N 1
ATOM 743 C CA . ARG A 1 97 ? -4.264 -4.924 -4.804 1.00 98.25 97 ARG A CA 1
ATOM 744 C C . ARG A 1 97 ? -3.476 -3.993 -5.707 1.00 98.25 97 ARG A C 1
ATOM 746 O O . ARG A 1 97 ? -3.398 -2.793 -5.443 1.00 98.25 97 ARG A O 1
ATOM 753 N N . VAL A 1 98 ? -2.946 -4.531 -6.797 1.00 98.62 98 VAL A N 1
ATOM 754 C CA . VAL A 1 98 ? -2.279 -3.741 -7.834 1.00 98.62 98 VAL A CA 1
ATOM 755 C C . VAL A 1 98 ? -3.220 -3.613 -9.027 1.00 98.62 98 VAL A C 1
ATOM 757 O O . VAL A 1 98 ? -3.739 -4.606 -9.533 1.00 98.62 98 VAL A O 1
ATOM 760 N N . VAL A 1 99 ? -3.480 -2.383 -9.455 1.00 98.62 99 VAL A N 1
ATOM 761 C CA . VAL A 1 99 ? -4.422 -2.049 -10.527 1.00 98.62 99 VAL A CA 1
ATOM 762 C C . 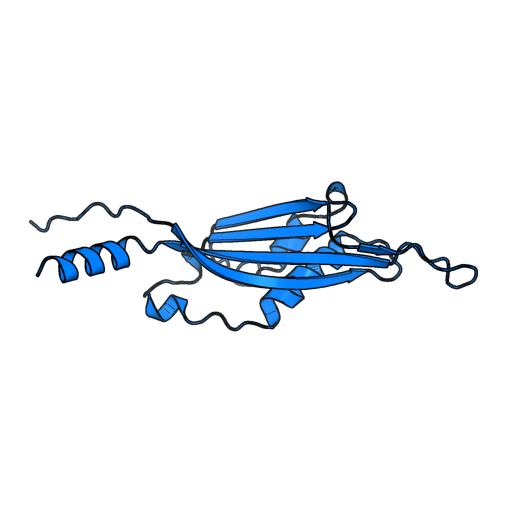VAL A 1 99 ? -3.757 -1.162 -11.568 1.00 98.62 99 VAL A C 1
ATOM 764 O O . VAL A 1 99 ? -2.770 -0.476 -11.289 1.00 98.62 99 VAL A O 1
ATOM 767 N N . GLU A 1 100 ? -4.298 -1.182 -12.783 1.00 98.44 100 GLU A N 1
ATOM 768 C CA . GLU A 1 100 ? -3.839 -0.292 -13.845 1.00 98.44 100 GLU A CA 1
ATOM 769 C C . GLU A 1 100 ? -4.107 1.169 -13.456 1.00 98.44 100 GLU A C 1
ATOM 771 O O . GLU A 1 100 ? -5.181 1.509 -12.956 1.00 98.44 100 GLU A O 1
ATOM 776 N N . GLY A 1 101 ? -3.105 2.028 -13.640 1.00 97.69 101 GLY A N 1
ATOM 777 C CA . GLY A 1 101 ? -3.156 3.439 -13.268 1.00 97.69 101 GLY A CA 1
ATOM 778 C C . GLY A 1 101 ? -1.789 4.111 -13.393 1.00 97.69 101 GLY A C 1
ATOM 779 O O . GLY A 1 101 ? -0.938 3.665 -14.162 1.00 97.69 101 GLY A O 1
ATOM 780 N N . GLY A 1 102 ? -1.552 5.168 -12.613 1.00 97.06 102 GLY A N 1
ATOM 781 C CA . GLY A 1 102 ? -0.279 5.894 -12.625 1.00 97.06 102 GLY A CA 1
ATOM 782 C C . GLY A 1 102 ? -0.000 6.591 -13.962 1.00 97.06 102 GLY A C 1
ATOM 783 O O . GLY A 1 102 ? -0.921 7.046 -14.641 1.00 97.06 102 GLY A O 1
ATOM 784 N N . LEU A 1 103 ? 1.279 6.698 -14.333 1.00 97.69 103 LEU A N 1
ATOM 785 C CA . LEU A 1 103 ? 1.710 7.325 -15.587 1.00 97.69 103 LEU A CA 1
ATOM 786 C C . LEU A 1 103 ? 2.966 6.640 -16.136 1.00 97.69 103 LEU A C 1
ATOM 788 O O . LEU A 1 103 ? 3.870 6.297 -15.376 1.00 97.69 103 LEU A O 1
ATOM 792 N N . ALA A 1 104 ? 3.039 6.467 -17.454 1.00 95.06 104 ALA A N 1
ATOM 793 C CA . ALA A 1 104 ? 4.253 6.063 -18.156 1.00 95.06 104 ALA A CA 1
ATOM 794 C C . ALA A 1 104 ? 4.569 7.103 -19.230 1.00 95.06 104 ALA A C 1
ATOM 796 O O . ALA A 1 104 ? 3.745 7.355 -20.108 1.00 95.06 104 ALA A O 1
ATOM 797 N N . ILE A 1 105 ? 5.755 7.701 -19.154 1.00 92.81 105 ILE A N 1
ATOM 798 C CA . ILE A 1 105 ? 6.261 8.607 -20.184 1.00 92.81 105 ILE A CA 1
ATOM 799 C C . ILE A 1 105 ? 7.413 7.906 -20.899 1.00 92.81 105 ILE A C 1
ATOM 801 O O . ILE A 1 105 ? 8.389 7.553 -20.229 1.00 92.81 105 ILE A O 1
ATOM 805 N N . PRO A 1 106 ? 7.328 7.698 -22.227 1.00 88.69 106 PRO A N 1
ATOM 806 C CA . PRO A 1 106 ? 8.431 7.139 -22.992 1.00 88.69 106 PRO A CA 1
ATOM 807 C C . PRO A 1 106 ? 9.727 7.918 -22.769 1.00 88.69 106 PRO A C 1
ATOM 809 O O . PRO A 1 106 ? 9.716 9.147 -22.660 1.00 88.69 106 PRO A O 1
ATOM 812 N N . GLY A 1 107 ? 10.842 7.192 -22.707 1.00 82.62 107 GLY A N 1
ATOM 813 C CA . GLY A 1 107 ? 12.173 7.792 -22.650 1.00 82.62 107 GLY A CA 1
ATOM 814 C C . GLY A 1 107 ? 12.470 8.718 -23.835 1.00 82.62 107 GLY A C 1
ATOM 815 O O . GLY A 1 107 ? 11.823 8.651 -24.882 1.00 82.62 107 GLY A O 1
ATOM 816 N N . GLY A 1 108 ? 13.468 9.589 -23.665 1.00 76.00 108 GLY A N 1
ATOM 817 C CA . GLY A 1 108 ? 13.914 10.519 -24.704 1.00 76.00 108 GLY A CA 1
ATOM 818 C C . GLY A 1 108 ? 14.683 9.837 -25.843 1.00 76.00 108 GLY A C 1
ATOM 819 O O . GLY A 1 108 ? 14.784 8.617 -25.927 1.00 76.00 108 GLY A O 1
ATOM 820 N N . CYS A 1 109 ? 15.264 10.635 -26.738 1.00 61.16 109 CYS A N 1
ATOM 821 C CA . CYS A 1 109 ? 16.110 10.155 -27.835 1.00 61.16 109 CYS A CA 1
ATOM 822 C C . CYS A 1 109 ? 17.610 10.341 -27.539 1.00 61.16 109 CYS A C 1
ATOM 824 O O . CYS A 1 109 ? 18.008 11.245 -26.807 1.00 61.16 109 CYS A O 1
ATOM 826 N N . GLY A 1 110 ? 18.466 9.516 -28.152 1.00 68.25 110 GLY A N 1
ATOM 827 C CA . GLY A 1 110 ? 19.925 9.629 -28.029 1.00 68.25 110 GLY A CA 1
ATOM 828 C C . GLY A 1 110 ? 20.462 9.075 -26.706 1.00 68.25 110 GLY A C 1
ATOM 829 O O . GLY A 1 110 ? 20.068 7.991 -26.287 1.00 68.25 110 GLY A O 1
ATOM 830 N N . ALA A 1 111 ? 21.362 9.804 -26.038 1.00 64.50 111 ALA A N 1
ATOM 831 C CA . ALA A 1 111 ? 21.928 9.391 -24.745 1.00 64.50 111 ALA A CA 1
ATOM 832 C C . ALA A 1 111 ? 20.867 9.252 -23.629 1.00 64.50 111 ALA A C 1
ATOM 834 O O . ALA A 1 111 ? 21.101 8.552 -22.645 1.00 64.50 111 ALA A O 1
ATOM 835 N N . ASP A 1 112 ? 19.692 9.864 -23.815 1.00 60.81 112 ASP A N 1
ATOM 836 C CA . ASP A 1 112 ? 18.543 9.826 -22.905 1.00 60.81 112 ASP A CA 1
ATOM 837 C C . ASP A 1 112 ? 17.491 8.762 -23.266 1.00 60.81 112 ASP A C 1
ATOM 839 O O . ASP A 1 112 ? 16.437 8.711 -22.630 1.00 60.81 112 ASP A O 1
ATOM 843 N N . ALA A 1 113 ? 17.775 7.886 -24.241 1.00 63.75 113 ALA A N 1
ATOM 844 C CA . ALA A 1 113 ? 16.950 6.720 -24.580 1.00 63.75 113 ALA A CA 1
ATOM 845 C C . ALA A 1 113 ? 17.064 5.617 -23.515 1.00 63.75 113 ALA A C 1
ATOM 847 O O . ALA A 1 113 ? 17.509 4.498 -23.763 1.00 63.75 113 ALA A O 1
ATOM 848 N N . GLN A 1 114 ? 16.709 5.967 -22.287 1.00 69.44 114 GLN A N 1
ATOM 849 C CA . GLN A 1 114 ? 16.570 5.047 -21.171 1.00 69.44 114 GLN A CA 1
ATOM 850 C C . GLN A 1 114 ? 15.086 4.742 -21.003 1.00 69.44 114 GLN A C 1
ATOM 852 O O . GLN A 1 114 ? 14.249 5.562 -21.375 1.00 69.44 114 GLN A O 1
ATOM 857 N N . GLY A 1 115 ? 14.769 3.538 -20.525 1.00 78.81 115 GLY A N 1
ATOM 858 C CA . GLY A 1 115 ? 13.396 3.042 -20.479 1.00 78.81 115 GLY A CA 1
ATOM 859 C C . GLY A 1 115 ? 12.420 4.017 -19.811 1.00 78.81 115 GLY A C 1
ATOM 860 O O . GLY A 1 115 ? 12.840 4.855 -19.016 1.00 78.81 115 GLY A O 1
ATOM 861 N N . ASP A 1 116 ? 11.129 3.882 -20.123 1.00 89.31 116 ASP A N 1
ATOM 862 C CA . ASP A 1 116 ? 10.052 4.770 -19.672 1.00 89.31 116 ASP A CA 1
ATOM 863 C C . ASP A 1 116 ? 10.175 5.243 -18.214 1.00 89.31 116 ASP A C 1
ATOM 865 O O . ASP A 1 116 ? 10.484 4.479 -17.290 1.00 89.31 116 ASP A O 1
ATOM 869 N N . ILE A 1 117 ? 9.833 6.514 -18.018 1.00 93.31 117 ILE A N 1
ATOM 870 C CA . ILE A 1 117 ? 9.642 7.125 -16.710 1.00 93.31 117 ILE A CA 1
ATOM 871 C C . ILE A 1 117 ? 8.288 6.648 -16.192 1.00 93.31 117 ILE A C 1
ATOM 873 O O . ILE A 1 117 ? 7.236 7.035 -16.704 1.00 93.31 117 ILE A O 1
ATOM 877 N N . ILE A 1 118 ? 8.321 5.806 -15.167 1.00 96.69 118 ILE A N 1
ATOM 878 C CA . ILE A 1 118 ? 7.130 5.245 -14.536 1.00 96.69 118 ILE A CA 1
ATOM 879 C C . ILE A 1 118 ? 6.788 6.054 -13.292 1.00 96.69 118 ILE A C 1
ATOM 881 O O . ILE A 1 118 ? 7.658 6.325 -12.465 1.00 96.69 118 ILE A O 1
ATOM 885 N N . MET A 1 119 ? 5.513 6.381 -13.129 1.00 98.31 119 MET A N 1
ATOM 886 C CA . MET A 1 119 ? 4.918 6.881 -11.897 1.00 98.31 119 MET A CA 1
ATOM 887 C C . MET A 1 119 ? 3.860 5.888 -11.421 1.00 98.31 119 MET A C 1
ATOM 889 O O . MET A 1 119 ? 3.011 5.454 -12.201 1.00 98.31 119 MET A O 1
ATOM 893 N N . ALA A 1 120 ? 3.915 5.549 -10.140 1.00 98.75 120 ALA A N 1
ATOM 894 C CA . ALA A 1 120 ? 2.905 4.780 -9.438 1.00 98.75 120 ALA A CA 1
ATOM 895 C C . ALA A 1 120 ? 2.289 5.641 -8.333 1.00 98.75 120 ALA A C 1
ATOM 897 O O . ALA A 1 120 ? 2.964 6.477 -7.730 1.00 98.75 120 ALA A O 1
ATOM 898 N N . ASN A 1 121 ? 1.019 5.398 -8.041 1.00 98.75 121 ASN A N 1
ATOM 899 C CA . ASN A 1 121 ? 0.333 5.943 -6.878 1.00 98.75 121 ASN A CA 1
ATOM 900 C C . ASN A 1 121 ? -0.006 4.802 -5.928 1.00 98.75 121 ASN A C 1
ATOM 902 O O . ASN A 1 121 ? -0.338 3.706 -6.377 1.00 98.75 121 ASN A O 1
ATOM 906 N N . ALA A 1 122 ? 0.045 5.057 -4.626 1.00 98.50 122 ALA A N 1
ATOM 907 C CA . ALA A 1 122 ? -0.361 4.088 -3.621 1.00 98.50 122 ALA A CA 1
ATOM 908 C C . ALA A 1 122 ? -1.330 4.719 -2.623 1.00 98.50 122 ALA A C 1
ATOM 910 O O . ALA A 1 122 ? -1.239 5.910 -2.325 1.00 98.50 122 ALA A O 1
ATOM 911 N N . ALA A 1 123 ? -2.238 3.899 -2.103 1.00 98.12 123 ALA A N 1
ATOM 912 C CA . ALA A 1 123 ? -3.088 4.214 -0.970 1.00 98.12 123 ALA A CA 1
ATOM 913 C C . ALA A 1 123 ? -2.969 3.100 0.077 1.00 98.12 123 ALA A C 1
ATOM 915 O O . ALA A 1 123 ? -3.227 1.938 -0.235 1.00 98.12 123 ALA A O 1
ATOM 916 N N . ALA A 1 124 ? -2.606 3.444 1.310 1.00 96.25 124 ALA A N 1
ATOM 917 C CA . ALA A 1 124 ? -2.714 2.569 2.470 1.00 96.25 124 ALA A CA 1
ATOM 918 C C . ALA A 1 124 ? -4.017 2.899 3.208 1.00 96.25 124 ALA A C 1
ATOM 920 O O . ALA A 1 124 ? -4.175 3.975 3.788 1.00 96.25 124 ALA A O 1
ATOM 921 N N . ILE A 1 125 ? -4.981 1.985 3.143 1.00 96.69 125 ILE A N 1
ATOM 922 C CA . ILE A 1 125 ? -6.292 2.129 3.772 1.00 96.69 125 ILE A CA 1
ATOM 923 C C . ILE A 1 125 ? -6.269 1.353 5.082 1.00 96.69 125 ILE A C 1
ATOM 925 O O . ILE A 1 125 ? -6.111 0.133 5.090 1.00 96.69 125 ILE A O 1
ATOM 929 N N . VAL A 1 126 ? -6.454 2.063 6.188 1.00 94.81 126 VAL A N 1
ATOM 930 C CA . VAL A 1 126 ? -6.448 1.487 7.532 1.00 94.81 126 VAL A CA 1
ATOM 931 C C . VAL A 1 126 ? -7.881 1.337 8.018 1.00 94.81 126 VAL A C 1
ATOM 933 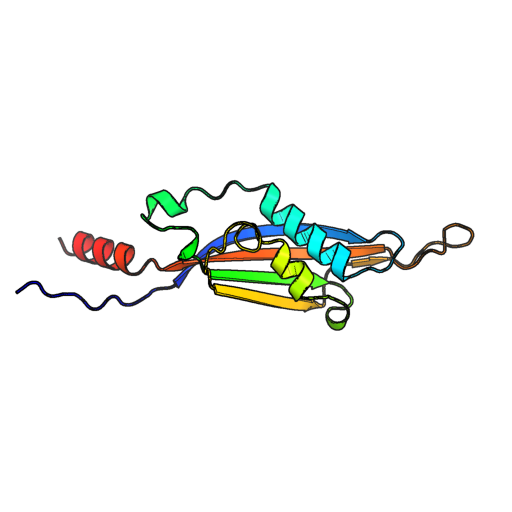O O . VAL A 1 126 ? -8.660 2.294 8.000 1.00 94.81 126 VAL A O 1
ATOM 936 N N . TYR A 1 127 ? -8.221 0.145 8.493 1.00 95.25 127 TYR A N 1
ATOM 937 C CA . TYR A 1 127 ? -9.501 -0.170 9.112 1.00 95.25 127 TYR A CA 1
ATOM 938 C C . TYR A 1 127 ? -9.310 -0.503 10.592 1.00 95.25 127 TYR A C 1
ATOM 940 O O . TYR A 1 127 ? -8.333 -1.149 10.975 1.00 95.25 127 TYR A O 1
ATOM 948 N N . LEU A 1 128 ? -10.284 -0.099 11.406 1.00 94.19 128 LEU A N 1
ATOM 949 C CA . LEU A 1 128 ? -10.386 -0.455 12.820 1.00 94.19 128 LEU A CA 1
ATOM 950 C C . LEU A 1 128 ? -11.749 -1.081 13.102 1.00 94.19 128 LEU A C 1
ATOM 952 O O . LEU A 1 128 ? -12.763 -0.662 12.535 1.00 94.19 128 LEU A O 1
ATOM 956 N N . ASP A 1 129 ? -11.765 -2.061 13.998 1.00 93.31 129 ASP A N 1
ATOM 957 C CA . ASP A 1 129 ? -12.995 -2.571 14.590 1.00 93.31 129 ASP A CA 1
ATOM 958 C C . ASP A 1 129 ? -13.477 -1.598 15.666 1.00 93.31 129 ASP A C 1
ATOM 960 O O . ASP A 1 129 ? -12.806 -1.391 16.680 1.00 93.31 129 ASP A O 1
ATOM 964 N N . VAL A 1 130 ? -14.640 -0.994 15.436 1.00 92.62 130 VAL A N 1
ATOM 965 C CA . VAL A 1 130 ? -15.258 -0.017 16.340 1.00 92.62 130 VAL A CA 1
ATOM 966 C C . VAL A 1 130 ? -16.547 -0.540 16.982 1.00 92.62 130 VAL A C 1
ATOM 968 O O . VAL A 1 130 ? -17.322 0.256 17.515 1.00 92.62 130 VAL A O 1
ATOM 971 N N . GLY A 1 131 ? -16.788 -1.857 16.949 1.00 91.75 131 GLY A N 1
ATOM 972 C CA . GLY A 1 131 ? -17.998 -2.480 17.500 1.00 91.75 131 GLY A CA 1
ATOM 973 C C . GLY A 1 131 ? -18.255 -2.103 18.963 1.00 91.75 131 GLY A C 1
ATOM 974 O O . GLY A 1 131 ? -19.351 -1.648 19.295 1.00 91.75 131 GLY A O 1
ATOM 975 N N . ASP A 1 132 ? -17.218 -2.175 19.805 1.00 88.44 132 ASP A N 1
ATOM 976 C CA . ASP A 1 132 ? -17.288 -1.821 21.233 1.00 88.44 132 ASP A CA 1
ATOM 977 C C . ASP A 1 132 ? -17.728 -0.365 21.443 1.00 88.44 132 ASP A C 1
ATOM 979 O O . ASP A 1 132 ? -18.640 -0.063 22.216 1.00 88.44 132 ASP A O 1
ATOM 983 N N . TYR A 1 133 ? -17.105 0.554 20.698 1.00 87.25 133 TYR A N 1
ATOM 984 C CA . TYR A 1 133 ? -17.387 1.985 20.780 1.00 87.25 133 TYR A CA 1
ATOM 985 C C . TYR A 1 133 ? -18.822 2.304 20.347 1.00 87.25 133 TYR A C 1
ATOM 987 O O . TYR A 1 133 ? -19.520 3.102 20.978 1.00 87.25 133 TYR A O 1
ATOM 995 N N . LEU A 1 134 ? -19.291 1.675 19.268 1.00 88.50 134 LEU A N 1
ATOM 996 C CA . LEU A 1 134 ? -20.643 1.895 18.764 1.00 88.50 134 LEU A CA 1
ATOM 997 C C . LEU A 1 134 ? -21.706 1.293 19.683 1.00 88.50 134 LEU A C 1
ATOM 999 O O . LEU A 1 134 ? -22.775 1.888 19.816 1.00 88.50 134 LEU A O 1
ATOM 1003 N N . ALA A 1 135 ? -21.426 0.161 20.332 1.00 87.25 135 ALA A N 1
ATOM 1004 C CA . ALA A 1 135 ? -22.310 -0.411 21.342 1.00 87.25 135 ALA A CA 1
ATOM 1005 C C . ALA A 1 135 ? -22.492 0.554 22.527 1.00 87.25 135 ALA A C 1
ATOM 1007 O O . ALA A 1 135 ? -23.630 0.873 22.873 1.00 87.25 135 ALA A O 1
ATOM 1008 N N . LEU A 1 136 ? -21.392 1.107 23.057 1.00 85.81 136 LEU A N 1
ATOM 1009 C CA . LEU A 1 136 ? -21.418 2.098 24.141 1.00 85.81 136 LEU A CA 1
ATOM 1010 C C . LEU A 1 136 ? -22.181 3.373 23.751 1.00 85.81 136 LEU A C 1
ATOM 1012 O O . LEU A 1 136 ? -22.983 3.906 24.519 1.00 85.81 136 LEU A O 1
ATOM 1016 N N . LYS A 1 137 ? -21.951 3.874 22.533 1.00 85.88 137 LYS A N 1
ATOM 1017 C CA . LYS A 1 137 ? -22.640 5.070 22.038 1.00 85.88 137 LYS A CA 1
ATOM 1018 C C . LYS A 1 137 ? -24.151 4.853 21.916 1.00 85.88 137 LYS A C 1
ATOM 1020 O O . LYS A 1 137 ? -24.912 5.770 22.204 1.00 85.88 137 LYS A O 1
ATOM 1025 N N . ARG A 1 138 ? -24.587 3.661 21.490 1.00 87.19 138 ARG A N 1
ATOM 1026 C CA . ARG A 1 138 ? -26.014 3.318 21.378 1.00 87.19 138 ARG A CA 1
ATOM 1027 C C . ARG A 1 138 ? -26.682 3.265 22.749 1.00 87.19 138 ARG A C 1
ATOM 1029 O O . ARG A 1 138 ? -27.752 3.849 22.887 1.00 87.19 138 ARG A O 1
ATOM 1036 N N . SER A 1 139 ? -26.048 2.648 23.751 1.00 82.88 139 SER A N 1
ATOM 1037 C CA . SER A 1 139 ? -26.599 2.613 25.114 1.00 82.88 139 SER A CA 1
ATOM 1038 C C . SER A 1 139 ? -26.727 4.011 25.718 1.00 82.88 139 SER A C 1
ATOM 1040 O O . SER A 1 139 ? -27.757 4.319 26.295 1.00 82.88 139 SER A O 1
ATOM 1042 N N . ALA A 1 140 ? -25.747 4.891 25.492 1.00 79.12 140 ALA A N 1
ATOM 1043 C CA . ALA A 1 140 ? -25.780 6.271 25.986 1.00 79.12 140 ALA A CA 1
ATOM 1044 C C . ALA A 1 140 ? -26.793 7.188 25.267 1.00 79.12 140 ALA A C 1
ATOM 1046 O O . ALA A 1 140 ? -26.999 8.315 25.697 1.00 79.12 140 ALA A O 1
ATOM 1047 N N . SER A 1 141 ? -27.377 6.748 24.147 1.00 71.94 141 SER A N 1
ATOM 1048 C CA . SER A 1 141 ? -28.387 7.504 23.383 1.00 71.94 141 SER A CA 1
ATOM 1049 C C . SER A 1 141 ? -29.829 7.050 23.631 1.00 71.94 141 SER A C 1
ATOM 1051 O O . SER A 1 141 ? -30.749 7.589 23.018 1.00 71.94 141 SER A O 1
ATOM 1053 N N . MET A 1 142 ? -30.014 6.015 24.455 1.00 60.19 142 MET A N 1
ATOM 1054 C CA . MET A 1 142 ? -31.327 5.489 24.854 1.00 60.19 142 MET A CA 1
ATOM 1055 C C . MET A 1 142 ? -31.770 6.000 26.236 1.00 60.19 142 MET A C 1
ATOM 1057 O O . MET A 1 142 ? -32.906 5.731 26.626 1.00 60.19 142 MET A O 1
ATOM 1061 N N . ASP A 1 143 ? -30.895 6.751 26.909 1.00 52.38 143 ASP A N 1
ATOM 1062 C CA . ASP A 1 143 ? -31.159 7.560 28.104 1.00 52.38 143 ASP A CA 1
ATOM 1063 C C . ASP A 1 143 ? -31.367 9.034 27.709 1.00 52.38 143 ASP A C 1
ATOM 1065 O O . ASP A 1 143 ? -32.167 9.723 28.385 1.00 52.38 143 ASP A O 1
#

InterPro domains:
  IPR011719 Conserved hypothetical protein CHP02058 [PF09585] (13-125)
  IPR011719 Conserved hypothetical protein CHP02058 [PTHR34784] (7-127)
  IPR037103 Tubulin/FtsZ-like, C-terminal domain [G3DSA:3.30.1330.20] (10-131)

Nearest PDB structures (foldseek):
  3c8l-assembly1_A  TM=8.488E-01  e=2.165E-11  Nostoc punctiforme PCC 73102
  1sa1-assembly1_A  TM=3.839E-01  e=1.593E-01  Bos taurus
  4adi-assembly1_B  TM=2.280E-01  e=5.431E-01  Rubella virus
  4adi-assembly1_C  TM=2.261E-01  e=4.475E-01  Rubella virus
  4adi-assembly1_A  TM=2.264E-01  e=7.031E-01  Rubella virus